Protein AF-A0A7J2X8V8-F1 (afdb_monomer)

Radius of gyration: 16.19 Å; Cα contacts (8 Å, |Δi|>4): 134; chains: 1; bounding box: 39×28×44 Å

Structure (mmCIF, N/CA/C/O backbone):
data_AF-A0A7J2X8V8-F1
#
_entry.id   AF-A0A7J2X8V8-F1
#
loop_
_atom_site.group_PDB
_atom_site.id
_atom_site.type_symbol
_atom_site.label_atom_id
_atom_site.label_alt_id
_atom_site.label_comp_id
_atom_site.label_asym_id
_atom_site.label_entity_id
_atom_site.label_seq_id
_atom_site.pdbx_PDB_ins_code
_atom_site.Cartn_x
_atom_site.Cartn_y
_atom_site.Cartn_z
_atom_site.occupancy
_atom_site.B_iso_or_equiv
_atom_site.auth_seq_id
_atom_site.auth_comp_id
_atom_site.auth_asym_id
_atom_site.auth_atom_id
_atom_site.pdbx_PDB_model_num
ATOM 1 N N . LEU A 1 1 ? 6.343 -5.887 -0.578 1.00 74.12 1 LEU A N 1
ATOM 2 C CA . LEU A 1 1 ? 6.884 -6.511 0.654 1.00 74.12 1 LEU A CA 1
ATOM 3 C C . LEU A 1 1 ? 7.689 -5.517 1.485 1.00 74.12 1 LEU A C 1
ATOM 5 O O . LEU A 1 1 ? 7.212 -5.170 2.555 1.00 74.12 1 LEU A O 1
ATOM 9 N N . LEU A 1 2 ? 8.815 -4.985 0.987 1.00 88.19 2 LEU A N 1
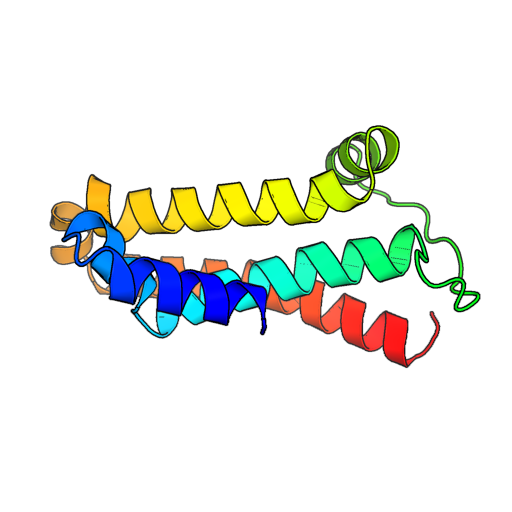ATOM 10 C CA . LEU A 1 2 ? 9.631 -4.018 1.743 1.00 88.19 2 LEU A CA 1
ATOM 11 C C . LEU A 1 2 ? 8.836 -2.780 2.192 1.00 88.19 2 LEU A C 1
ATOM 13 O O . LEU A 1 2 ? 8.828 -2.455 3.370 1.00 88.19 2 LEU A O 1
ATOM 17 N N . ILE A 1 3 ? 8.106 -2.132 1.279 1.00 88.62 3 ILE A N 1
ATOM 18 C CA . ILE A 1 3 ? 7.327 -0.916 1.587 1.00 88.62 3 ILE A CA 1
ATOM 19 C C . ILE A 1 3 ? 6.245 -1.193 2.640 1.00 88.62 3 ILE A C 1
ATOM 21 O O . ILE A 1 3 ? 6.131 -0.464 3.617 1.00 88.62 3 ILE A O 1
ATOM 25 N N . THR A 1 4 ? 5.490 -2.282 2.490 1.00 88.88 4 THR A N 1
ATOM 26 C CA . THR A 1 4 ? 4.480 -2.710 3.470 1.00 88.88 4 THR A CA 1
ATOM 27 C C . THR A 1 4 ? 5.098 -2.953 4.850 1.00 88.88 4 THR A C 1
ATOM 29 O O . THR A 1 4 ? 4.545 -2.530 5.863 1.00 88.88 4 THR A O 1
ATOM 32 N N . PHE A 1 5 ? 6.274 -3.584 4.894 1.00 90.06 5 PHE A N 1
ATOM 33 C CA . PHE A 1 5 ? 7.009 -3.832 6.132 1.00 90.06 5 PHE A CA 1
ATOM 34 C C . PHE A 1 5 ? 7.515 -2.536 6.781 1.00 90.06 5 PHE A C 1
ATOM 36 O O . PHE A 1 5 ? 7.382 -2.362 7.991 1.00 90.06 5 PHE A O 1
ATOM 43 N N . LEU A 1 6 ? 8.015 -1.588 5.983 1.00 91.81 6 LEU A N 1
ATOM 44 C CA . LEU A 1 6 ? 8.406 -0.261 6.461 1.00 91.81 6 LEU A CA 1
ATOM 45 C C . LEU A 1 6 ? 7.216 0.501 7.051 1.00 91.81 6 LEU A C 1
ATOM 47 O O . LEU A 1 6 ? 7.356 1.101 8.113 1.00 91.81 6 LEU A O 1
ATOM 51 N N . VAL A 1 7 ? 6.037 0.437 6.421 1.00 90.38 7 VAL A N 1
ATOM 52 C CA . VAL A 1 7 ? 4.808 1.041 6.966 1.00 90.38 7 VAL A CA 1
ATOM 53 C C . VAL A 1 7 ? 4.432 0.413 8.307 1.00 90.38 7 VAL A C 1
ATOM 55 O O . VAL A 1 7 ? 4.112 1.137 9.253 1.00 90.38 7 VAL A O 1
ATOM 58 N N . TYR A 1 8 ? 4.516 -0.915 8.417 1.00 91.88 8 TYR A N 1
ATOM 59 C CA . TYR A 1 8 ? 4.255 -1.621 9.668 1.00 91.88 8 TYR A CA 1
ATOM 60 C C . TYR A 1 8 ? 5.217 -1.186 10.783 1.00 91.88 8 TYR A C 1
ATOM 62 O O . TYR A 1 8 ? 4.762 -0.792 11.859 1.00 91.88 8 TYR A O 1
ATOM 70 N N . ILE A 1 9 ? 6.531 -1.192 10.523 1.00 91.38 9 ILE A N 1
ATOM 71 C CA . ILE A 1 9 ? 7.548 -0.753 11.492 1.00 91.38 9 ILE A CA 1
ATOM 72 C C . ILE A 1 9 ? 7.323 0.704 11.879 1.00 91.38 9 ILE A C 1
ATOM 74 O O . ILE A 1 9 ? 7.290 1.023 13.067 1.00 91.38 9 ILE A O 1
ATOM 78 N N . PHE A 1 10 ? 7.143 1.588 10.898 1.00 91.25 10 PHE A N 1
ATOM 79 C CA . PHE A 1 10 ? 6.936 3.008 11.147 1.00 91.25 10 PHE A CA 1
ATOM 80 C C . PHE A 1 10 ? 5.729 3.228 12.057 1.00 91.25 10 PHE A C 1
ATOM 82 O O . PHE A 1 10 ? 5.853 3.900 13.083 1.00 91.25 10 PHE A O 1
ATOM 89 N N . SER A 1 11 ? 4.595 2.594 11.735 1.00 89.12 11 SER A N 1
ATOM 90 C CA . SER A 1 11 ? 3.396 2.626 12.572 1.00 89.12 11 SER A CA 1
ATOM 91 C C . SER A 1 11 ? 3.673 2.075 13.968 1.00 89.12 11 SER A C 1
ATOM 93 O O . SER A 1 11 ? 3.241 2.675 14.955 1.00 89.12 11 SER A O 1
ATOM 95 N N . TYR A 1 12 ? 4.388 0.952 14.084 1.00 88.25 12 TYR A N 1
ATOM 96 C CA . TYR A 1 12 ? 4.739 0.331 15.361 1.00 88.25 12 TYR A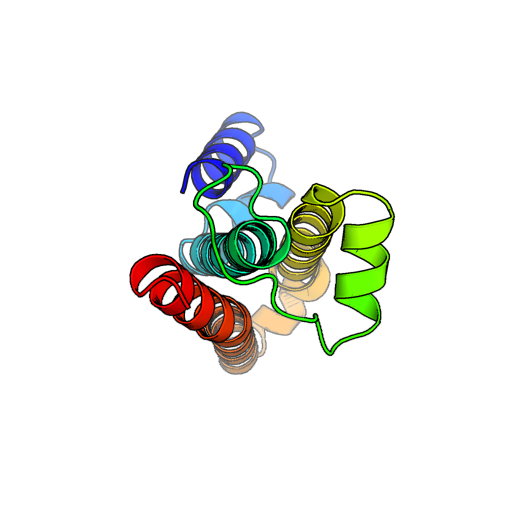 CA 1
ATOM 97 C C . TYR A 1 12 ? 5.546 1.278 16.262 1.00 88.25 12 TYR A C 1
ATOM 99 O O . TYR A 1 12 ? 5.163 1.494 17.417 1.00 88.25 12 TYR A O 1
ATOM 107 N N . LEU A 1 13 ? 6.585 1.912 15.711 1.00 90.75 13 LEU A N 1
ATOM 108 C CA . LEU A 1 13 ? 7.504 2.800 16.429 1.00 90.75 13 LEU A CA 1
ATOM 109 C C . LEU A 1 13 ? 6.849 4.101 16.902 1.00 90.75 13 LEU A C 1
ATOM 111 O O . LEU A 1 13 ? 7.089 4.529 18.028 1.00 90.75 13 LEU A O 1
ATOM 115 N N . THR A 1 14 ? 5.992 4.724 16.087 1.00 87.31 14 THR A N 1
ATOM 116 C CA . THR A 1 14 ? 5.383 6.022 16.442 1.00 87.31 14 THR A CA 1
ATOM 117 C C . THR A 1 14 ? 4.316 5.924 17.532 1.00 87.31 14 THR A C 1
ATOM 119 O O . THR A 1 14 ? 3.915 6.955 18.067 1.00 87.31 14 THR A O 1
ATOM 122 N N . LYS A 1 15 ? 3.820 4.718 17.859 1.00 79.62 15 LYS A N 1
ATOM 123 C CA . LYS A 1 15 ? 2.812 4.440 18.913 1.00 79.62 15 LYS A CA 1
ATOM 124 C C . LYS A 1 15 ? 1.553 5.335 18.895 1.00 79.62 15 LYS A C 1
ATOM 126 O O . LYS A 1 15 ? 0.786 5.348 19.854 1.00 79.62 15 LYS A O 1
ATOM 131 N N . LYS A 1 16 ? 1.289 6.053 17.800 1.00 86.88 16 LYS A N 1
ATOM 132 C CA . LYS A 1 16 ? 0.165 6.986 17.673 1.00 86.88 16 LYS A CA 1
ATOM 133 C C . LYS A 1 16 ? -1.123 6.225 17.364 1.00 86.88 16 LYS A C 1
ATOM 135 O O . LYS A 1 16 ? -1.153 5.396 16.456 1.00 86.88 16 LYS A O 1
ATOM 140 N N . LYS A 1 17 ? -2.217 6.559 18.059 1.00 82.38 17 LYS A N 1
ATOM 141 C CA . LYS A 1 17 ? -3.531 5.902 17.891 1.00 82.38 17 LYS A CA 1
ATOM 142 C C . LYS A 1 17 ? -4.090 6.009 16.464 1.00 82.38 17 LYS A C 1
ATOM 144 O O . LYS A 1 17 ? -4.761 5.097 15.998 1.00 82.38 17 LYS A O 1
ATOM 149 N N . SER A 1 18 ? -3.778 7.094 15.751 1.00 84.00 18 SER A N 1
ATOM 150 C CA . SER A 1 18 ? -4.173 7.282 14.346 1.00 84.00 18 SER A CA 1
ATOM 151 C C . SER A 1 18 ? -3.416 6.376 13.374 1.00 84.00 18 SER A C 1
ATOM 153 O O . SER A 1 18 ? -3.834 6.233 12.232 1.00 84.00 18 SER A O 1
ATOM 155 N N . LEU A 1 19 ? -2.292 5.787 13.799 1.00 88.31 19 LEU A N 1
ATOM 156 C CA . LEU A 1 19 ? -1.479 4.903 12.966 1.00 88.31 19 LEU A CA 1
ATOM 157 C C . LEU A 1 19 ? -1.743 3.420 13.239 1.00 88.31 19 LEU A C 1
ATOM 159 O O . LEU A 1 19 ? -1.303 2.567 12.470 1.00 88.31 19 LEU A O 1
ATOM 163 N N . THR A 1 20 ? -2.495 3.100 14.295 1.00 90.38 20 THR A N 1
ATOM 164 C CA . THR A 1 20 ? -2.890 1.728 14.628 1.00 90.38 20 THR A CA 1
ATOM 165 C C . THR A 1 20 ? -3.546 0.979 13.458 1.00 90.38 20 THR A C 1
ATOM 167 O O . THR A 1 20 ? -3.191 -0.184 13.274 1.00 90.38 20 THR A O 1
ATOM 170 N N . PRO A 1 21 ? -4.405 1.598 12.615 1.00 92.44 21 PRO A N 1
ATOM 171 C CA . PRO A 1 21 ? -4.990 0.904 11.466 1.00 92.44 21 PRO A CA 1
ATOM 172 C C . PRO A 1 21 ? -3.974 0.379 10.448 1.00 92.44 21 PRO A C 1
ATOM 174 O O . PRO A 1 21 ? -4.242 -0.616 9.79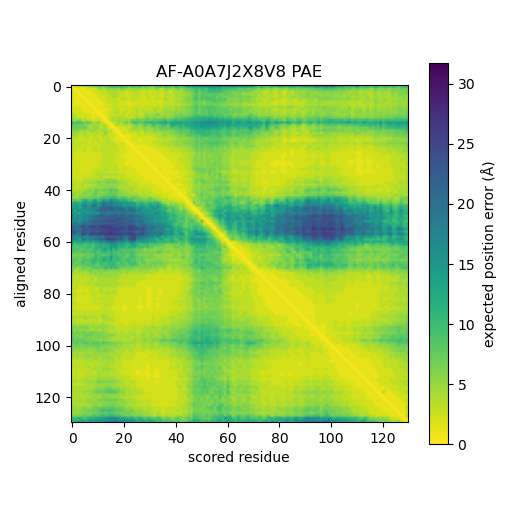0 1.00 92.44 21 PRO A O 1
ATOM 177 N N . TYR A 1 22 ? -2.783 0.971 10.342 1.00 92.88 22 TYR A N 1
ATOM 178 C CA . TYR A 1 22 ? -1.737 0.499 9.423 1.00 92.88 22 TYR A CA 1
ATOM 179 C C . TYR A 1 22 ? -0.988 -0.742 9.927 1.00 92.88 22 TYR A C 1
ATOM 181 O O . TYR A 1 22 ? -0.008 -1.158 9.320 1.00 92.88 22 TYR A O 1
ATOM 189 N N . ARG A 1 23 ? -1.418 -1.319 11.053 1.00 91.19 23 ARG A N 1
ATOM 190 C CA . ARG A 1 23 ? -0.940 -2.612 11.562 1.00 91.19 23 ARG A CA 1
ATOM 191 C C . ARG A 1 23 ? -1.937 -3.735 11.292 1.00 91.19 23 ARG A C 1
ATOM 193 O O . ARG A 1 23 ? -1.601 -4.896 11.493 1.00 91.19 23 ARG A O 1
ATOM 200 N N . ASP A 1 24 ? -3.153 -3.383 10.882 1.00 93.06 24 ASP A N 1
ATOM 201 C CA . ASP A 1 24 ? -4.204 -4.344 10.595 1.00 93.06 24 ASP A CA 1
ATOM 202 C C . ASP A 1 24 ? -3.842 -5.173 9.346 1.00 93.06 24 ASP A C 1
ATOM 204 O O . ASP A 1 24 ? -3.459 -4.586 8.327 1.00 93.06 24 ASP A O 1
ATOM 208 N N . PRO A 1 25 ? -3.951 -6.514 9.388 1.00 92.75 25 PRO A N 1
ATOM 209 C CA . PRO A 1 25 ? -3.579 -7.370 8.265 1.00 92.75 25 PRO A CA 1
ATOM 210 C C . PRO A 1 25 ? -4.326 -7.049 6.967 1.00 92.75 25 PRO A C 1
ATOM 212 O O . PRO A 1 25 ? -3.725 -7.115 5.895 1.00 92.75 25 PRO A O 1
ATOM 215 N N . ILE A 1 26 ? -5.605 -6.664 7.041 1.00 93.94 26 ILE A N 1
ATOM 216 C CA . ILE A 1 26 ? -6.417 -6.342 5.859 1.00 93.94 26 ILE A CA 1
ATOM 217 C C . ILE A 1 26 ? -5.902 -5.045 5.232 1.00 93.94 26 ILE A C 1
ATOM 219 O O . ILE A 1 26 ? -5.690 -4.974 4.022 1.00 93.94 26 ILE A O 1
ATOM 223 N N . ASN A 1 27 ? -5.606 -4.039 6.052 1.00 94.94 27 ASN A N 1
ATOM 224 C CA . ASN A 1 27 ? -5.047 -2.771 5.580 1.00 94.94 27 ASN A CA 1
ATOM 225 C C . ASN A 1 27 ? -3.618 -2.921 5.034 1.00 94.94 27 ASN A C 1
ATOM 227 O O . ASN A 1 27 ? -3.252 -2.295 4.037 1.00 94.94 27 ASN A O 1
ATOM 231 N N . LEU A 1 28 ? -2.802 -3.780 5.645 1.00 94.56 28 LEU A N 1
ATOM 232 C CA . LEU A 1 28 ? -1.478 -4.123 5.122 1.00 94.56 28 LEU A CA 1
ATOM 233 C C . LEU A 1 28 ? -1.579 -4.845 3.774 1.00 94.56 28 LEU A C 1
ATOM 235 O O . LEU A 1 28 ? -0.779 -4.570 2.877 1.00 94.56 28 LEU A O 1
ATOM 239 N N . LEU A 1 29 ? -2.579 -5.715 3.605 1.00 94.88 29 LEU A N 1
ATOM 240 C CA . LEU A 1 29 ? -2.859 -6.393 2.343 1.00 94.88 29 LEU A CA 1
ATOM 241 C C . LEU A 1 29 ? -3.307 -5.405 1.258 1.00 94.88 29 LEU A C 1
ATOM 243 O O . LEU A 1 29 ? -2.835 -5.492 0.126 1.00 94.88 29 LEU A O 1
ATOM 247 N N . MET A 1 30 ? -4.138 -4.419 1.611 1.00 96.00 30 MET A N 1
ATOM 248 C CA . MET A 1 30 ? -4.517 -3.316 0.720 1.00 96.00 30 MET A CA 1
ATOM 249 C C . MET A 1 30 ? -3.287 -2.552 0.213 1.00 96.00 30 MET A C 1
ATOM 251 O O . MET A 1 30 ? -3.143 -2.360 -0.997 1.00 96.00 30 MET A O 1
ATOM 255 N N . ILE A 1 31 ? -2.381 -2.158 1.119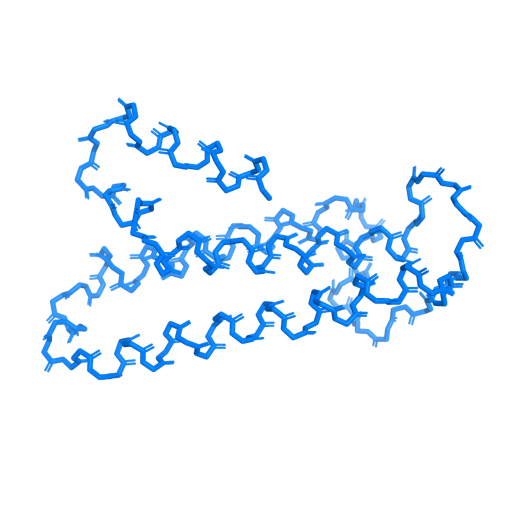 1.00 95.56 31 ILE A N 1
ATOM 256 C CA . ILE A 1 31 ? -1.122 -1.483 0.760 1.00 95.56 31 ILE A CA 1
ATOM 257 C C . ILE A 1 31 ? -0.282 -2.386 -0.135 1.00 95.56 31 ILE A C 1
ATOM 259 O O . ILE A 1 31 ? 0.208 -1.947 -1.172 1.00 95.56 31 ILE A O 1
ATOM 263 N N . PHE A 1 32 ? -0.111 -3.650 0.247 1.00 94.88 32 PHE A N 1
ATOM 264 C CA . PHE A 1 32 ? 0.696 -4.590 -0.517 1.00 94.88 32 PHE A CA 1
ATOM 265 C C . PHE A 1 32 ? 0.174 -4.776 -1.946 1.00 94.88 32 PHE A C 1
ATOM 267 O O . PHE A 1 32 ? 0.973 -4.671 -2.872 1.00 94.88 32 PHE A O 1
ATOM 274 N N . GLY A 1 33 ? -1.134 -4.971 -2.138 1.00 93.94 33 GLY A N 1
ATOM 275 C CA . GLY A 1 33 ? -1.735 -5.130 -3.465 1.00 93.94 33 GLY A CA 1
ATOM 276 C C . GLY A 1 33 ? -1.522 -3.911 -4.365 1.00 93.94 33 GLY A C 1
ATOM 277 O O . GLY A 1 33 ? -1.093 -4.054 -5.505 1.00 93.94 33 GLY A O 1
ATOM 278 N N . HIS A 1 34 ? -1.727 -2.700 -3.841 1.00 94.88 34 HIS A N 1
ATOM 279 C CA . HIS A 1 34 ? -1.535 -1.469 -4.622 1.00 94.88 34 HIS A CA 1
ATOM 280 C C . HIS A 1 34 ? -0.069 -1.175 -4.923 1.00 94.88 34 HIS A C 1
ATOM 282 O O . HIS A 1 34 ? 0.242 -0.624 -5.979 1.00 94.88 34 HIS A O 1
ATOM 288 N N . MET A 1 35 ? 0.838 -1.541 -4.014 1.00 94.38 35 MET A N 1
ATOM 289 C CA . MET A 1 35 ? 2.268 -1.416 -4.275 1.00 94.38 35 MET A CA 1
ATOM 290 C C . MET A 1 35 ? 2.769 -2.467 -5.254 1.00 94.38 35 MET A C 1
ATOM 292 O O . MET A 1 35 ? 3.645 -2.150 -6.052 1.00 94.38 35 MET A O 1
ATOM 296 N N . LEU A 1 36 ? 2.228 -3.688 -5.214 1.00 91.94 36 LEU A N 1
ATOM 297 C CA . LEU A 1 36 ? 2.505 -4.718 -6.211 1.00 91.94 36 LEU A CA 1
ATOM 298 C C . LEU A 1 36 ? 2.152 -4.183 -7.600 1.00 91.94 36 LEU A C 1
ATOM 300 O O . LEU A 1 36 ? 3.014 -4.123 -8.464 1.00 91.94 36 LEU A O 1
ATOM 304 N N . ASP A 1 37 ? 0.923 -3.708 -7.768 1.00 90.31 37 ASP A N 1
ATOM 305 C CA . ASP A 1 37 ? 0.410 -3.088 -8.990 1.00 90.31 37 ASP A CA 1
ATOM 306 C C . ASP A 1 37 ? 1.250 -1.892 -9.448 1.00 90.31 37 ASP A C 1
ATOM 308 O O . ASP A 1 37 ? 1.899 -1.956 -10.487 1.00 90.31 37 ASP A O 1
ATOM 312 N N . GLY A 1 38 ? 1.369 -0.843 -8.630 1.00 88.31 38 GLY A N 1
ATOM 313 C CA . GLY A 1 38 ? 2.114 0.357 -9.018 1.00 88.31 38 GLY A CA 1
ATOM 314 C C . GLY A 1 38 ? 3.575 0.091 -9.400 1.00 88.31 38 GLY A C 1
ATOM 315 O O . GLY A 1 38 ? 4.081 0.708 -10.338 1.00 88.31 38 GLY A O 1
ATOM 316 N N . LEU A 1 39 ? 4.260 -0.814 -8.690 1.00 87.81 39 LEU A N 1
ATOM 317 C CA . LEU A 1 39 ? 5.644 -1.166 -9.009 1.00 87.81 39 LEU A CA 1
ATOM 318 C C . LEU A 1 39 ? 5.725 -2.019 -10.273 1.00 87.81 39 LEU A C 1
ATOM 320 O O . LEU A 1 39 ? 6.564 -1.749 -11.122 1.00 87.81 39 LEU A O 1
ATOM 324 N N . THR A 1 40 ? 4.875 -3.034 -10.412 1.00 84.06 40 THR A N 1
ATOM 325 C CA . THR A 1 40 ? 4.939 -3.977 -11.541 1.00 84.06 40 THR A CA 1
ATOM 326 C C . THR A 1 40 ? 4.535 -3.328 -12.853 1.00 84.06 40 THR A C 1
ATOM 328 O O . THR A 1 40 ? 5.215 -3.562 -13.850 1.00 84.06 40 THR A O 1
ATOM 331 N N . SER A 1 41 ? 3.552 -2.423 -12.855 1.00 82.50 41 SER A N 1
ATOM 332 C CA . SER A 1 41 ? 3.271 -1.598 -14.031 1.00 82.50 41 SER A CA 1
ATOM 333 C C . SER A 1 41 ? 4.473 -0.713 -14.375 1.00 82.50 41 SER A C 1
ATOM 335 O O . SER A 1 41 ? 4.888 -0.674 -15.528 1.00 82.50 41 SER A O 1
ATOM 337 N N . TRP A 1 42 ? 5.104 -0.059 -13.389 1.00 81.94 42 TRP A N 1
ATOM 338 C CA . TRP A 1 42 ? 6.307 0.742 -13.646 1.00 81.94 42 TRP A CA 1
ATOM 339 C C . TRP A 1 42 ? 7.455 -0.099 -14.233 1.00 81.94 42 TRP A C 1
ATOM 341 O O . TRP A 1 42 ? 8.069 0.317 -15.217 1.00 81.94 42 TRP A O 1
ATOM 351 N N . PHE A 1 43 ? 7.700 -1.299 -13.694 1.00 78.81 43 PHE A N 1
ATOM 352 C CA . PHE A 1 43 ? 8.683 -2.237 -14.243 1.00 78.81 43 PHE A CA 1
ATOM 353 C C . PHE A 1 43 ? 8.337 -2.674 -15.670 1.00 78.81 43 PHE A C 1
ATOM 355 O O . PHE A 1 43 ? 9.213 -2.672 -16.528 1.00 78.81 43 PHE A O 1
ATOM 362 N N . SER A 1 44 ? 7.071 -3.002 -15.935 1.00 72.81 44 SER A N 1
ATOM 363 C CA . SER A 1 44 ? 6.608 -3.469 -17.246 1.00 72.81 44 SER A CA 1
ATOM 364 C C . SER A 1 44 ? 6.675 -2.385 -18.328 1.00 72.81 44 SER A C 1
ATOM 366 O O . SER A 1 44 ? 6.917 -2.702 -19.486 1.00 72.81 44 SER A O 1
ATOM 368 N N . LEU A 1 45 ? 6.470 -1.113 -17.974 1.00 72.19 45 LEU A N 1
ATOM 369 C CA . LEU A 1 45 ? 6.332 -0.020 -18.945 1.00 72.19 45 LEU A CA 1
ATOM 370 C C . LEU A 1 45 ? 7.621 0.746 -19.217 1.00 72.19 45 LEU A C 1
ATOM 372 O O . LEU A 1 45 ? 7.858 1.178 -20.343 1.00 72.19 45 LEU A O 1
ATOM 376 N N . LYS A 1 46 ? 8.437 0.965 -18.184 1.00 68.81 46 LYS A N 1
ATOM 377 C CA . LYS A 1 46 ? 9.677 1.744 -18.298 1.00 68.81 46 LYS A CA 1
ATOM 378 C C . LYS A 1 46 ? 10.924 0.876 -18.404 1.00 68.81 46 LYS A C 1
ATOM 380 O O . LYS A 1 46 ? 11.984 1.451 -18.623 1.00 68.81 46 LYS A O 1
ATOM 385 N N . ASP A 1 47 ? 10.795 -0.438 -18.205 1.00 67.94 47 ASP A N 1
ATOM 386 C CA . ASP A 1 47 ? 11.905 -1.389 -18.099 1.00 67.94 47 ASP A CA 1
ATOM 387 C C . ASP A 1 47 ? 13.139 -0.782 -17.397 1.00 67.94 47 ASP A C 1
ATOM 389 O O . ASP A 1 47 ? 14.219 -0.660 -17.979 1.00 67.94 47 ASP A O 1
ATOM 393 N N . PRO A 1 48 ? 12.997 -0.329 -16.138 1.00 59.94 48 PRO A N 1
ATOM 394 C CA . PRO A 1 48 ? 14.064 0.387 -15.444 1.00 59.94 48 PRO A CA 1
ATOM 395 C C . PRO A 1 48 ? 15.313 -0.479 -15.202 1.00 59.94 48 PRO A C 1
ATOM 397 O O . PRO A 1 48 ? 16.345 0.053 -14.802 1.00 59.94 48 PRO A O 1
ATOM 400 N N . LEU A 1 49 ? 15.219 -1.796 -15.414 1.00 63.84 49 LEU A N 1
ATOM 401 C CA . LEU A 1 49 ? 16.309 -2.759 -15.257 1.00 63.84 49 LEU A CA 1
ATOM 402 C C . LEU A 1 49 ? 16.933 -3.193 -16.594 1.00 63.84 49 LEU A C 1
ATOM 404 O O . LEU A 1 49 ? 17.905 -3.944 -16.568 1.00 63.84 49 LEU A O 1
ATOM 408 N N . GLY A 1 50 ? 16.417 -2.727 -17.738 1.00 61.44 50 GLY A N 1
ATOM 409 C CA . GLY A 1 50 ? 16.934 -3.083 -19.063 1.00 61.44 50 GLY A CA 1
ATOM 410 C C . GLY A 1 50 ? 16.779 -4.569 -19.401 1.00 61.44 50 GLY A C 1
ATOM 411 O O . GLY A 1 50 ? 17.654 -5.149 -20.041 1.00 61.44 50 GLY A O 1
ATOM 412 N N . LEU A 1 51 ? 15.693 -5.193 -18.945 1.00 64.19 51 LEU A N 1
ATOM 413 C CA . LEU A 1 51 ? 15.362 -6.601 -19.167 1.00 64.19 51 LEU A CA 1
ATOM 414 C C . LEU A 1 51 ? 14.903 -6.903 -20.606 1.00 64.19 51 LEU A C 1
ATOM 416 O O . LEU A 1 51 ? 14.640 -8.061 -20.924 1.00 64.19 51 LEU A O 1
ATOM 420 N N . GLY A 1 52 ? 14.822 -5.898 -21.483 1.00 59.69 52 GLY A N 1
ATOM 421 C CA . GLY A 1 52 ? 14.435 -6.064 -22.885 1.00 59.69 52 GLY A CA 1
ATOM 422 C C . GLY A 1 52 ? 12.939 -6.319 -23.056 1.00 59.69 52 GLY A C 1
ATOM 423 O O . GLY A 1 52 ? 12.526 -6.931 -24.041 1.00 59.69 52 GLY A O 1
ATOM 424 N N . LEU A 1 53 ? 12.131 -5.880 -22.086 1.00 63.00 53 LEU A N 1
ATOM 425 C CA . LEU A 1 53 ? 10.684 -6.063 -22.122 1.00 63.00 53 LEU A CA 1
ATOM 426 C C . LEU A 1 53 ? 10.078 -5.219 -23.254 1.00 63.00 53 LEU A C 1
ATOM 428 O O . LEU A 1 53 ? 10.492 -4.072 -23.458 1.00 63.00 53 LEU A O 1
ATOM 432 N N . PRO A 1 54 ? 9.094 -5.750 -24.003 1.00 57.56 54 PRO A N 1
ATOM 433 C CA . PRO A 1 54 ? 8.430 -4.980 -25.041 1.00 57.56 54 PRO A CA 1
ATOM 434 C C . PRO A 1 54 ? 7.769 -3.746 -24.415 1.00 57.56 54 PRO A C 1
ATOM 436 O O . PRO A 1 54 ? 6.893 -3.869 -23.562 1.00 57.56 54 PRO A O 1
ATOM 439 N N . LEU A 1 55 ? 8.191 -2.552 -24.852 1.00 57.59 55 LEU A N 1
ATOM 440 C CA . LEU A 1 55 ? 7.614 -1.270 -24.441 1.00 57.59 55 LEU A CA 1
ATOM 441 C C . LEU A 1 55 ? 6.119 -1.265 -24.765 1.00 5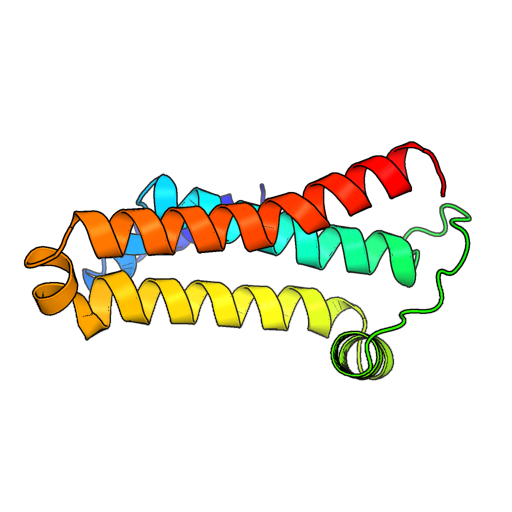7.59 55 LEU A C 1
ATOM 443 O O . LEU A 1 55 ? 5.698 -1.038 -25.903 1.00 57.59 55 LEU A O 1
ATOM 447 N N . TYR A 1 56 ? 5.306 -1.551 -23.754 1.00 56.97 56 TYR A N 1
ATOM 448 C CA . TYR A 1 56 ? 3.866 -1.535 -23.900 1.00 56.97 56 TYR A CA 1
ATOM 449 C C . TYR A 1 56 ? 3.408 -0.077 -23.979 1.00 56.97 56 TYR A C 1
ATOM 451 O O . TYR A 1 56 ? 3.714 0.733 -23.108 1.00 56.97 56 TYR A O 1
ATOM 459 N N . GLY A 1 57 ? 2.663 0.279 -25.025 1.00 56.47 57 GLY A N 1
ATOM 460 C CA . GLY A 1 57 ? 2.002 1.578 -25.077 1.00 56.47 57 GLY A CA 1
ATOM 461 C C . GLY A 1 57 ? 0.960 1.638 -23.966 1.00 56.47 57 GLY A C 1
ATOM 462 O O . GLY A 1 57 ? -0.065 0.953 -24.041 1.00 56.47 57 GLY A O 1
ATOM 463 N N . GLU A 1 58 ? 1.210 2.419 -22.916 1.00 56.91 58 GLU A N 1
ATOM 464 C CA . GLU A 1 58 ? 0.205 2.658 -21.890 1.00 56.91 58 GLU A CA 1
ATOM 465 C C . GLU A 1 58 ? -1.027 3.269 -22.574 1.00 56.91 58 GLU A C 1
ATOM 467 O O . GLU A 1 58 ? -0.949 4.282 -23.265 1.00 56.91 58 GLU A O 1
ATOM 472 N N . LYS A 1 59 ? -2.185 2.618 -22.448 1.00 58.91 59 LYS A N 1
ATOM 473 C CA . LYS A 1 59 ? -3.422 3.079 -23.105 1.00 58.91 59 LYS A CA 1
ATOM 474 C C . LYS A 1 59 ? -4.178 4.115 -22.273 1.00 58.91 59 LYS A C 1
ATOM 476 O O . LYS A 1 59 ? -5.101 4.750 -22.773 1.00 58.91 59 LYS A O 1
ATOM 481 N N . HIS A 1 60 ? -3.809 4.283 -21.003 1.00 65.12 60 HIS A N 1
ATOM 482 C CA . HIS A 1 60 ? -4.481 5.197 -20.087 1.00 65.12 60 HIS A CA 1
ATOM 483 C C . HIS A 1 60 ? -3.712 6.526 -19.974 1.00 65.12 60 HIS A C 1
ATOM 485 O O . HIS A 1 60 ? -2.505 6.508 -19.739 1.00 65.12 60 HIS A O 1
ATOM 491 N N . PRO A 1 61 ? -4.385 7.686 -20.090 1.00 71.62 61 PRO A N 1
ATOM 492 C CA . PRO A 1 61 ? -3.722 8.992 -20.103 1.00 71.62 61 PRO A CA 1
ATOM 493 C C . PRO A 1 61 ? -3.114 9.382 -18.748 1.00 71.62 61 PRO A C 1
ATOM 495 O O . PRO A 1 61 ? -2.080 10.038 -18.716 1.00 71.62 61 PRO A O 1
ATOM 498 N N . ILE A 1 62 ? -3.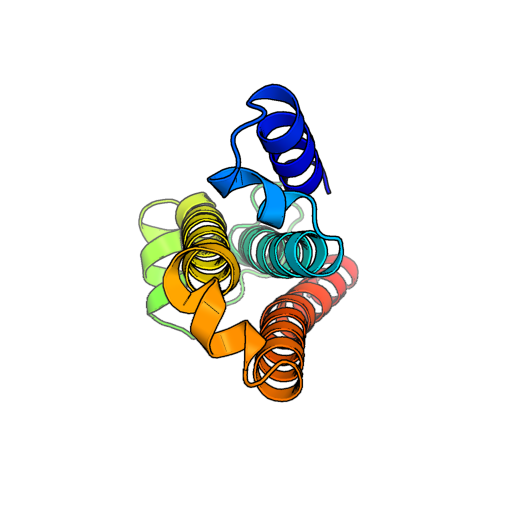722 8.967 -17.628 1.00 73.81 62 ILE A N 1
ATOM 499 C CA . ILE A 1 62 ? -3.258 9.332 -16.276 1.00 73.81 62 ILE A CA 1
ATOM 500 C C . ILE A 1 62 ? -1.953 8.607 -15.902 1.00 73.81 62 ILE A C 1
ATOM 502 O O . ILE A 1 62 ? -1.005 9.288 -15.509 1.00 73.81 62 ILE A O 1
ATOM 506 N N . PRO A 1 63 ? -1.856 7.267 -16.026 1.00 73.94 63 PRO A N 1
ATOM 507 C CA . PRO A 1 63 ? -0.593 6.567 -15.812 1.00 73.94 63 PRO A CA 1
ATOM 508 C C . PRO A 1 63 ? 0.527 7.089 -16.731 1.00 73.94 63 PRO A C 1
ATOM 510 O O . PRO A 1 63 ? 1.591 7.443 -16.223 1.00 73.94 63 PRO A O 1
ATOM 513 N N . ASN A 1 64 ? 0.222 7.323 -18.017 1.00 76.06 64 ASN A N 1
ATOM 514 C CA . ASN A 1 64 ? 1.181 7.861 -18.993 1.00 76.06 64 ASN A CA 1
ATOM 515 C C . ASN A 1 64 ? 1.729 9.211 -18.569 1.00 76.06 64 ASN A C 1
ATOM 517 O O . ASN A 1 64 ? 2.935 9.445 -18.605 1.00 76.06 64 ASN A O 1
ATOM 521 N N . LEU A 1 65 ? 0.835 10.115 -18.165 1.00 79.56 65 LEU A N 1
ATOM 522 C CA . LEU A 1 65 ? 1.218 11.446 -17.730 1.00 79.56 65 LEU A CA 1
ATOM 523 C C . LEU A 1 65 ? 2.152 11.359 -16.521 1.00 79.56 65 LEU A C 1
ATOM 525 O O . LEU A 1 65 ? 3.228 11.954 -16.541 1.00 79.56 65 LEU A O 1
ATOM 529 N N . LEU A 1 66 ? 1.791 10.568 -15.508 1.00 79.75 66 LEU A N 1
ATOM 530 C CA . LEU A 1 66 ? 2.611 10.392 -14.309 1.00 79.75 66 LEU A CA 1
ATOM 531 C C . LEU A 1 66 ? 3.992 9.818 -14.655 1.00 79.75 66 LEU A C 1
ATOM 533 O O . LEU A 1 66 ? 5.007 10.370 -14.231 1.00 79.75 66 LEU A O 1
ATOM 537 N N . MET A 1 67 ? 4.042 8.763 -15.473 1.00 77.25 67 MET A N 1
ATOM 538 C CA . MET A 1 67 ? 5.293 8.108 -15.864 1.00 77.25 67 MET A CA 1
ATOM 539 C C . MET A 1 67 ? 6.150 8.935 -16.831 1.00 77.25 67 MET A C 1
ATOM 541 O O . MET A 1 67 ? 7.373 8.755 -16.869 1.00 77.25 67 MET A O 1
ATOM 545 N N . SER A 1 68 ? 5.534 9.834 -17.605 1.00 79.94 68 SER A N 1
ATOM 546 C CA . SER A 1 68 ? 6.229 10.777 -18.489 1.00 79.94 68 SER A CA 1
ATOM 547 C C . SER A 1 68 ? 6.947 11.881 -17.715 1.00 79.94 68 SER A C 1
ATOM 549 O O . SER A 1 68 ? 8.060 12.241 -18.088 1.00 79.94 68 SER A O 1
ATOM 551 N N . ILE A 1 69 ? 6.357 12.358 -16.611 1.00 83.81 69 ILE A N 1
ATOM 552 C CA . ILE A 1 69 ? 6.975 13.355 -15.728 1.00 83.81 69 ILE A CA 1
ATOM 553 C C . ILE A 1 69 ? 8.120 12.699 -14.955 1.00 83.81 69 ILE A C 1
ATOM 555 O O . ILE A 1 69 ? 9.256 13.167 -14.992 1.00 83.81 69 ILE A O 1
ATOM 559 N N . TRP A 1 70 ? 7.827 11.596 -14.262 1.00 81.81 70 TRP A N 1
ATOM 560 C CA . TRP A 1 70 ? 8.816 10.818 -13.526 1.00 81.81 70 TRP A CA 1
ATOM 561 C C . TRP A 1 70 ? 8.301 9.389 -13.320 1.00 81.81 70 TRP A C 1
ATOM 563 O O . TRP A 1 70 ? 7.283 9.188 -12.672 1.00 81.81 70 TRP A O 1
ATOM 573 N N . GLY A 1 71 ? 8.998 8.375 -13.845 1.00 78.31 71 GLY A N 1
ATOM 574 C CA . GLY A 1 71 ? 8.546 6.969 -13.806 1.00 78.31 71 GLY A CA 1
ATOM 575 C C . GLY A 1 71 ? 8.045 6.479 -12.430 1.00 78.31 71 GLY A C 1
ATOM 576 O O . GLY A 1 71 ? 6.919 5.989 -12.343 1.00 78.31 71 GLY A O 1
ATOM 577 N N . PRO A 1 72 ? 8.810 6.681 -11.338 1.00 84.31 72 PRO A N 1
ATOM 578 C CA . PRO A 1 72 ? 8.396 6.317 -9.979 1.00 84.31 72 PRO A CA 1
ATOM 579 C C . PRO A 1 72 ? 7.181 7.081 -9.430 1.00 84.31 72 PRO A C 1
ATOM 581 O O . PRO A 1 72 ? 6.637 6.698 -8.394 1.00 84.31 72 PRO A O 1
ATOM 584 N N . LEU A 1 73 ? 6.726 8.152 -10.086 1.00 86.94 73 LEU A N 1
ATOM 585 C CA . LEU A 1 73 ? 5.592 8.947 -9.623 1.00 86.94 73 LEU A CA 1
ATOM 586 C C . LEU A 1 73 ? 4.304 8.119 -9.583 1.00 86.94 73 LEU A C 1
ATOM 588 O O . LEU A 1 73 ? 3.525 8.259 -8.648 1.00 86.94 73 LEU A O 1
ATOM 592 N N . TYR A 1 74 ? 4.113 7.198 -10.531 1.00 86.81 74 TYR A N 1
ATOM 593 C CA . TYR A 1 74 ? 2.940 6.323 -10.561 1.00 86.81 74 TYR A CA 1
ATOM 594 C C . TYR A 1 74 ? 2.793 5.444 -9.299 1.00 86.81 74 TYR A C 1
ATOM 596 O O . TYR A 1 74 ? 1.760 5.550 -8.623 1.00 86.81 74 TYR A O 1
ATOM 604 N N . PRO A 1 75 ? 3.794 4.624 -8.905 1.00 90.00 75 PRO A N 1
ATOM 605 C CA . PRO A 1 75 ? 3.715 3.864 -7.658 1.00 90.00 75 PRO A CA 1
ATOM 606 C C . PRO A 1 75 ? 3.606 4.757 -6.414 1.00 90.00 75 PRO A C 1
ATOM 608 O O . PRO A 1 75 ? 2.900 4.391 -5.474 1.00 90.00 75 PRO A O 1
ATOM 611 N N . ILE A 1 76 ? 4.240 5.936 -6.401 1.00 90.88 76 ILE A N 1
ATOM 612 C CA . ILE A 1 76 ? 4.139 6.889 -5.281 1.00 90.88 76 ILE A CA 1
ATOM 613 C C . ILE A 1 76 ? 2.709 7.425 -5.142 1.00 90.88 76 ILE A C 1
ATOM 615 O O . ILE A 1 76 ? 2.169 7.457 -4.036 1.00 90.88 76 ILE A O 1
ATOM 619 N N . THR A 1 77 ? 2.059 7.807 -6.243 1.00 91.38 77 THR A N 1
ATOM 620 C CA . THR A 1 77 ? 0.672 8.286 -6.212 1.00 91.38 77 THR A CA 1
ATOM 621 C C . THR A 1 77 ? -0.275 7.202 -5.701 1.00 91.38 77 THR A C 1
ATOM 623 O O . THR A 1 77 ? -1.112 7.493 -4.845 1.00 91.38 77 THR A O 1
ATOM 626 N N . LYS A 1 78 ? -0.117 5.940 -6.136 1.00 91.62 78 LYS A N 1
ATOM 627 C CA . LYS A 1 78 ? -0.913 4.823 -5.590 1.00 91.62 78 LYS A CA 1
ATOM 628 C C . LYS A 1 78 ? -0.666 4.606 -4.102 1.00 91.62 78 LYS A C 1
ATOM 630 O O . LYS A 1 78 ? -1.618 4.364 -3.362 1.00 91.62 78 LYS A O 1
ATOM 635 N N . PHE A 1 79 ? 0.585 4.721 -3.658 1.00 93.44 79 PHE A N 1
ATOM 636 C CA . PHE A 1 79 ? 0.926 4.616 -2.243 1.00 93.44 79 PHE A CA 1
ATOM 637 C C . PHE A 1 79 ? 0.212 5.683 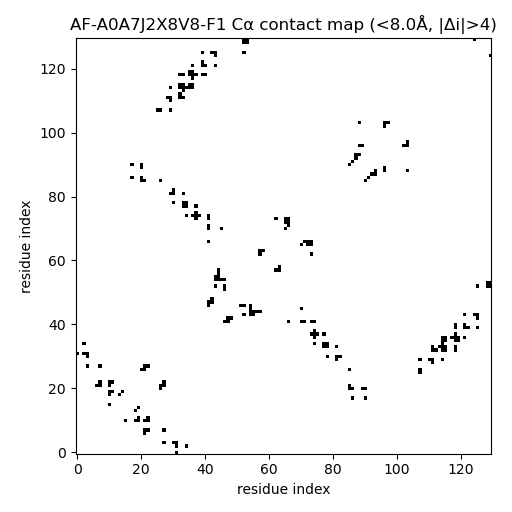-1.404 1.00 93.44 79 PHE A C 1
ATOM 639 O O . PHE A 1 79 ? -0.421 5.368 -0.399 1.00 93.44 79 PHE A O 1
ATOM 646 N N . ILE A 1 80 ? 0.263 6.946 -1.832 1.00 94.81 80 ILE A N 1
ATOM 647 C CA . ILE A 1 80 ? -0.408 8.048 -1.130 1.00 94.81 80 ILE A CA 1
ATOM 648 C C . ILE A 1 80 ? -1.923 7.817 -1.101 1.00 94.81 80 ILE A C 1
ATOM 650 O O . ILE A 1 80 ? -2.546 7.961 -0.047 1.00 94.81 80 ILE A O 1
ATOM 654 N N . LEU A 1 81 ? -2.504 7.400 -2.230 1.00 94.75 81 LEU A N 1
ATOM 655 C CA . LEU A 1 81 ? -3.932 7.117 -2.344 1.00 94.75 81 LEU A CA 1
ATOM 656 C C . LEU A 1 81 ? -4.371 6.032 -1.353 1.00 94.75 81 LEU A C 1
ATOM 658 O O . LEU A 1 81 ? -5.338 6.229 -0.620 1.00 94.75 81 LEU A O 1
ATOM 662 N N . ILE A 1 82 ? -3.658 4.902 -1.286 1.00 96.06 82 ILE A N 1
ATOM 663 C CA . ILE A 1 82 ? -4.068 3.792 -0.418 1.00 96.06 82 ILE A CA 1
ATOM 664 C C . ILE A 1 82 ? -3.919 4.134 1.067 1.00 96.06 82 ILE A C 1
ATOM 666 O O . ILE A 1 82 ? -4.776 3.766 1.871 1.00 96.06 82 ILE A O 1
ATOM 670 N N . ILE A 1 83 ? -2.889 4.906 1.433 1.00 95.44 83 ILE A N 1
ATOM 671 C CA . ILE A 1 83 ? -2.732 5.433 2.793 1.00 95.44 83 ILE A CA 1
ATOM 672 C C . ILE A 1 83 ? -3.900 6.365 3.141 1.00 95.44 83 ILE A C 1
ATOM 674 O O . ILE A 1 83 ? -4.508 6.219 4.201 1.00 95.44 83 ILE A O 1
ATOM 678 N N . MET A 1 84 ? -4.271 7.272 2.234 1.00 95.81 84 MET A N 1
ATOM 679 C CA . MET A 1 84 ? -5.406 8.176 2.432 1.00 95.81 84 MET A CA 1
ATOM 680 C C . MET A 1 84 ? -6.730 7.416 2.581 1.00 95.81 84 MET A C 1
ATOM 682 O O . MET A 1 84 ? -7.529 7.756 3.450 1.00 95.81 84 MET A O 1
ATOM 686 N N . ILE A 1 85 ? -6.951 6.365 1.789 1.00 95.75 85 ILE A N 1
ATOM 687 C CA . ILE A 1 85 ? -8.153 5.525 1.874 1.00 95.75 85 ILE A CA 1
ATOM 688 C C . ILE A 1 85 ? -8.235 4.812 3.229 1.00 95.75 85 ILE A C 1
ATOM 690 O O . ILE A 1 85 ? -9.288 4.833 3.865 1.00 95.75 85 ILE A O 1
ATOM 694 N N . ILE A 1 86 ? -7.133 4.228 3.712 1.00 95.56 86 ILE A N 1
ATOM 695 C CA . ILE A 1 86 ? -7.093 3.585 5.037 1.00 95.56 86 ILE A CA 1
ATOM 696 C C . ILE A 1 86 ? -7.371 4.611 6.139 1.00 95.56 86 ILE A C 1
ATOM 698 O O . ILE A 1 86 ? -8.158 4.345 7.047 1.00 95.56 86 ILE A O 1
ATOM 702 N N . TYR A 1 87 ? -6.776 5.804 6.050 1.00 95.12 87 TYR A N 1
ATOM 703 C CA . TYR A 1 87 ? -7.070 6.889 6.984 1.00 95.12 87 TYR A CA 1
ATOM 704 C C . TYR A 1 87 ? -8.559 7.256 6.971 1.00 95.12 87 TYR A C 1
ATOM 706 O O . TYR A 1 87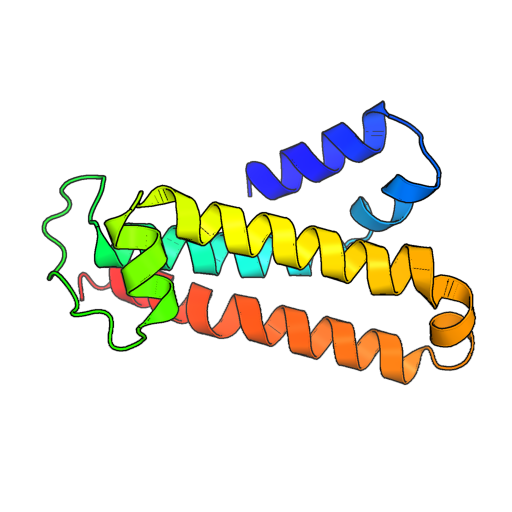 ? -9.174 7.400 8.027 1.00 95.12 87 TYR A O 1
ATOM 714 N N . LEU A 1 88 ? -9.153 7.375 5.785 1.00 95.12 88 LEU A N 1
ATOM 715 C CA . LEU A 1 88 ? -10.549 7.756 5.628 1.00 95.12 88 LEU A CA 1
ATOM 716 C C . LEU A 1 88 ? -11.493 6.715 6.248 1.00 95.12 88 LEU A C 1
ATOM 718 O O . LEU A 1 88 ? -12.410 7.089 6.972 1.00 95.12 88 LEU A O 1
ATOM 722 N N . ILE A 1 89 ? -11.245 5.425 6.013 1.00 94.19 89 ILE A N 1
ATOM 723 C CA . ILE A 1 89 ? -12.105 4.330 6.489 1.00 94.19 89 ILE A CA 1
ATOM 724 C C . ILE A 1 89 ? -11.915 4.075 7.991 1.00 94.19 89 ILE A C 1
ATOM 726 O O . ILE A 1 89 ? -12.891 4.005 8.734 1.00 94.19 89 ILE A O 1
ATOM 730 N N . ASP A 1 90 ? -10.673 3.934 8.460 1.00 93.25 90 ASP A N 1
ATOM 731 C CA . ASP A 1 90 ? -10.397 3.433 9.815 1.00 93.25 90 ASP A CA 1
ATOM 732 C C . ASP A 1 90 ? -10.092 4.519 10.852 1.00 93.25 90 ASP A C 1
ATOM 734 O O . ASP A 1 90 ? -10.045 4.227 12.055 1.00 93.25 90 ASP A O 1
ATOM 738 N N . VAL A 1 91 ? -9.861 5.762 10.416 1.00 93.62 91 VAL A N 1
ATOM 739 C CA . VAL A 1 91 ? -9.610 6.902 11.311 1.00 93.62 91 VAL A CA 1
ATOM 740 C C . VAL A 1 91 ? -10.728 7.928 11.220 1.00 93.62 91 VAL A C 1
ATOM 742 O O . VAL A 1 91 ? -11.320 8.236 12.250 1.00 93.62 91 VAL A O 1
ATOM 745 N N . TYR A 1 92 ? -11.012 8.447 10.024 1.00 94.19 92 TYR A N 1
ATOM 746 C CA . TYR A 1 92 ? -11.959 9.549 9.852 1.00 94.19 92 TYR A CA 1
ATOM 747 C C . TYR A 1 92 ? -13.417 9.093 9.994 1.00 94.19 92 TYR A C 1
ATOM 749 O O . TYR A 1 92 ? -14.120 9.615 10.849 1.00 94.19 92 TYR A O 1
ATOM 757 N N . TYR A 1 93 ? -13.841 8.069 9.245 1.00 94.44 93 TYR A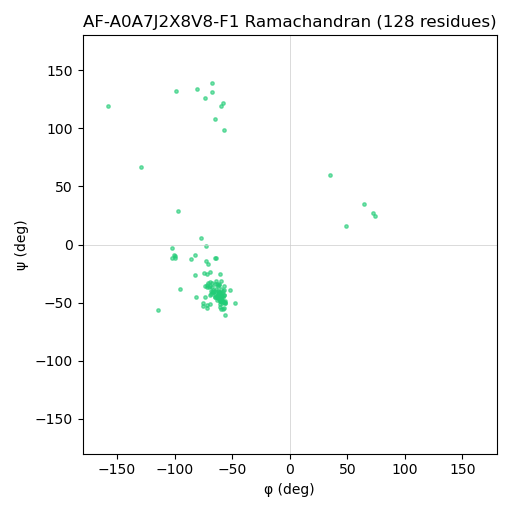 N 1
ATOM 758 C CA . TYR A 1 93 ? -15.204 7.510 9.293 1.00 94.44 93 TYR A CA 1
ATOM 759 C C . TYR A 1 93 ? -15.331 6.272 10.186 1.00 94.44 93 TYR A C 1
ATOM 761 O O . TYR A 1 93 ? -16.126 5.355 9.945 1.00 94.44 93 TYR A O 1
ATOM 769 N N . LYS A 1 94 ? -14.489 6.198 11.217 1.00 92.25 94 LYS A N 1
ATOM 770 C CA . LYS A 1 94 ? -14.386 5.008 12.059 1.00 92.25 94 LYS A CA 1
ATOM 771 C C . LYS A 1 94 ? -15.724 4.642 12.702 1.00 92.25 94 LYS A C 1
ATOM 773 O O . LYS A 1 94 ? -16.035 3.460 12.835 1.00 92.25 94 LYS A O 1
ATOM 778 N N . ASP A 1 95 ? -16.490 5.628 13.156 1.00 92.38 95 ASP A N 1
ATOM 779 C CA . ASP A 1 95 ? -17.715 5.381 13.917 1.00 92.38 95 ASP A CA 1
ATOM 780 C C . ASP A 1 95 ? -18.913 5.065 13.009 1.00 92.38 95 ASP A C 1
ATOM 782 O O . ASP A 1 95 ? -19.802 4.308 13.403 1.00 92.38 95 ASP A O 1
ATOM 786 N N . GLU A 1 96 ? -18.901 5.542 11.768 1.00 91.94 96 GLU A N 1
ATOM 787 C CA . GLU A 1 96 ? -19.847 5.196 10.711 1.00 91.94 96 GLU A CA 1
ATOM 788 C C . GLU A 1 96 ? -19.638 3.750 10.259 1.00 91.94 96 GLU A C 1
ATOM 790 O O . GLU A 1 96 ? -20.573 2.945 10.277 1.00 91.94 96 GLU A O 1
ATOM 795 N N . PHE A 1 97 ? -18.398 3.376 9.935 1.00 91.00 97 PHE A N 1
ATOM 796 C CA . PHE A 1 97 ? -18.079 2.018 9.491 1.00 91.00 97 PHE A CA 1
ATOM 797 C C . PHE A 1 97 ? -18.202 0.975 10.607 1.00 91.00 97 PHE A C 1
ATOM 799 O O . PHE A 1 97 ? -18.490 -0.188 10.322 1.00 91.00 97 PHE A O 1
ATOM 806 N N . LYS A 1 98 ? -18.097 1.374 11.883 1.00 90.81 98 LYS A N 1
ATOM 807 C CA . LYS A 1 98 ? -18.465 0.507 13.017 1.00 90.81 98 LYS A CA 1
ATOM 808 C C . LYS A 1 98 ? -19.946 0.135 13.034 1.00 90.81 98 LYS A C 1
ATOM 810 O O . LYS A 1 98 ? -20.270 -0.967 13.466 1.00 90.81 98 LYS A O 1
ATOM 815 N N . LYS A 1 99 ? -20.841 1.031 12.602 1.00 92.38 99 LYS A N 1
ATOM 816 C CA . LYS A 1 99 ? -22.290 0.759 12.541 1.00 92.38 99 LYS A CA 1
ATOM 817 C C . LYS A 1 99 ? -22.649 -0.164 11.373 1.00 92.38 99 LYS A C 1
ATOM 819 O O . LYS A 1 99 ? -23.659 -0.854 11.441 1.00 92.38 99 LYS A O 1
ATOM 824 N N . ALA A 1 100 ? -21.817 -0.203 10.331 1.00 92.25 100 ALA A N 1
ATOM 825 C CA . ALA A 1 100 ? -22.004 -1.032 9.141 1.00 92.25 100 ALA A CA 1
ATOM 826 C C . ALA A 1 100 ? -20.737 -1.858 8.807 1.00 92.25 100 ALA A C 1
ATOM 828 O O . ALA A 1 100 ? -20.114 -1.646 7.760 1.00 92.25 100 ALA A O 1
ATOM 829 N N . PRO A 1 101 ? -20.350 -2.831 9.656 1.00 89.44 101 PRO A N 1
ATOM 830 C CA . PRO A 1 101 ? -19.086 -3.559 9.511 1.00 89.44 101 PRO A CA 1
ATOM 831 C C . PRO A 1 101 ? -19.010 -4.388 8.220 1.00 89.44 101 PRO A C 1
ATOM 833 O O . PRO A 1 101 ? -17.938 -4.515 7.633 1.00 89.44 101 PRO A O 1
ATOM 836 N N . LEU A 1 102 ? -20.147 -4.902 7.736 1.00 92.75 102 LEU A N 1
ATOM 837 C CA . LEU A 1 102 ? -20.238 -5.613 6.455 1.00 92.75 102 LEU A CA 1
ATOM 838 C C . LEU A 1 102 ? -19.862 -4.716 5.270 1.00 92.75 102 LEU A C 1
ATOM 840 O O . LEU A 1 102 ? -19.123 -5.145 4.389 1.00 92.75 102 LEU A O 1
ATOM 844 N N . VAL A 1 103 ? -20.323 -3.462 5.270 1.00 93.00 103 VAL A N 1
ATOM 845 C CA . VAL A 1 103 ? -20.018 -2.492 4.207 1.00 93.00 103 VAL A CA 1
ATOM 846 C C . VAL A 1 103 ? -18.538 -2.120 4.243 1.00 93.00 103 VAL A C 1
ATOM 848 O O . VAL A 1 103 ? -17.888 -2.098 3.201 1.00 93.00 103 VAL A O 1
ATOM 851 N N . ALA A 1 104 ? -17.986 -1.897 5.440 1.00 91.75 104 ALA A N 1
ATOM 852 C CA . ALA A 1 104 ? -16.562 -1.623 5.620 1.00 91.75 104 ALA A CA 1
ATOM 853 C C . ALA A 1 104 ? -15.693 -2.782 5.104 1.00 91.75 104 ALA A C 1
ATOM 855 O O . ALA A 1 104 ? -14.745 -2.567 4.349 1.00 91.75 104 ALA A O 1
ATOM 856 N N . GLY A 1 105 ? -16.040 -4.016 5.480 1.00 93.56 105 GLY A N 1
ATOM 857 C CA . GLY A 1 105 ? -15.336 -5.221 5.049 1.00 93.56 105 GLY A CA 1
ATOM 858 C C . GLY A 1 105 ? -15.408 -5.428 3.538 1.00 93.56 105 GLY A C 1
ATOM 859 O O . GLY A 1 105 ? -14.373 -5.625 2.903 1.00 93.56 105 GLY A O 1
ATOM 860 N N . LEU A 1 106 ? -16.602 -5.309 2.949 1.00 95.75 106 LEU A N 1
ATOM 861 C CA . LEU A 1 106 ? -16.792 -5.432 1.504 1.00 95.75 106 LEU A CA 1
ATOM 862 C C . LEU A 1 106 ? -15.983 -4.376 0.745 1.00 95.75 106 LEU A C 1
ATOM 864 O O . LEU A 1 106 ? -15.293 -4.712 -0.213 1.00 95.75 106 LEU A O 1
ATOM 868 N N . LEU A 1 107 ? -16.004 -3.122 1.204 1.00 95.50 107 LEU A N 1
ATOM 869 C CA . LEU A 1 107 ? -15.225 -2.045 0.599 1.00 95.50 107 LEU A CA 1
ATOM 870 C C . LEU A 1 107 ? -13.723 -2.359 0.624 1.00 95.50 107 LEU A C 1
ATOM 872 O O . LEU A 1 107 ? -13.061 -2.247 -0.407 1.00 95.50 107 LEU A O 1
ATOM 876 N N . LYS A 1 108 ? -13.189 -2.808 1.767 1.00 94.75 108 LYS A N 1
ATOM 877 C CA . LYS A 1 108 ? -11.776 -3.206 1.879 1.00 94.75 108 LYS A CA 1
ATOM 878 C C . LYS A 1 108 ? -11.429 -4.364 0.945 1.00 94.75 108 LYS A C 1
ATOM 880 O O . LYS A 1 108 ? -10.393 -4.309 0.290 1.00 94.75 108 LYS A O 1
ATOM 885 N N . ILE A 1 109 ? -12.297 -5.370 0.827 1.00 95.62 109 ILE A N 1
ATOM 886 C CA . ILE A 1 109 ? -12.111 -6.492 -0.107 1.00 95.62 109 ILE A CA 1
ATOM 887 C C . ILE A 1 109 ? -12.097 -6.000 -1.558 1.00 95.62 109 ILE A C 1
ATOM 889 O O . ILE A 1 109 ? -11.191 -6.359 -2.308 1.00 95.62 109 ILE A O 1
ATOM 893 N N . CYS A 1 110 ? -13.039 -5.138 -1.950 1.00 96.19 110 CYS A N 1
ATOM 894 C CA . CYS A 1 110 ? -13.064 -4.543 -3.287 1.00 96.19 110 CYS A CA 1
ATOM 895 C C . CYS A 1 110 ? -11.761 -3.796 -3.594 1.00 96.19 110 CYS A C 1
ATOM 897 O O . CYS A 1 110 ? -11.199 -3.955 -4.675 1.00 96.19 110 CYS A O 1
ATOM 899 N N . ILE A 1 111 ? -11.248 -3.027 -2.631 1.00 95.94 111 ILE A N 1
ATOM 900 C CA . ILE A 1 111 ? -9.979 -2.307 -2.774 1.00 95.94 111 ILE A CA 1
ATOM 901 C C . ILE A 1 111 ? -8.809 -3.294 -2.904 1.00 95.94 111 ILE A C 1
ATOM 903 O O . ILE A 1 111 ? -7.964 -3.125 -3.778 1.00 95.94 111 ILE A O 1
ATOM 907 N N . ILE A 1 112 ? -8.764 -4.360 -2.099 1.00 96.00 112 ILE A N 1
ATOM 908 C CA . ILE A 1 112 ? -7.738 -5.410 -2.224 1.00 96.00 112 ILE A CA 1
ATOM 909 C C . ILE A 1 112 ? -7.742 -5.999 -3.636 1.00 96.00 112 ILE A C 1
ATOM 911 O O . ILE A 1 112 ? -6.689 -6.042 -4.269 1.00 96.00 112 ILE A O 1
ATOM 915 N N . ILE A 1 113 ? -8.909 -6.404 -4.143 1.00 95.75 113 ILE A N 1
ATOM 916 C CA . ILE A 1 113 ? -9.049 -6.976 -5.489 1.00 95.75 113 ILE A CA 1
ATOM 917 C C . ILE A 1 113 ? -8.595 -5.969 -6.551 1.00 95.75 113 ILE A C 1
ATOM 919 O O . ILE A 1 113 ? -7.880 -6.350 -7.475 1.00 95.75 113 ILE A O 1
ATOM 923 N N . LEU A 1 114 ? -8.947 -4.689 -6.397 1.00 94.12 114 LEU A N 1
ATOM 924 C CA . LEU A 1 114 ? -8.578 -3.633 -7.338 1.00 94.12 114 LEU A CA 1
ATOM 925 C C . LEU A 1 114 ? -7.061 -3.443 -7.463 1.00 94.12 114 LEU A C 1
ATOM 927 O O . LEU A 1 114 ? -6.597 -3.150 -8.557 1.00 94.12 114 LEU A O 1
ATOM 931 N N . GLY A 1 115 ? -6.297 -3.625 -6.382 1.00 92.25 115 GLY A N 1
ATOM 932 C CA . GLY A 1 115 ? -4.832 -3.607 -6.440 1.00 92.25 115 GLY A CA 1
ATOM 933 C C . GLY A 1 115 ? -4.245 -4.943 -6.906 1.00 92.25 115 GLY A C 1
ATOM 934 O O . GLY A 1 115 ? -3.376 -4.990 -7.768 1.00 92.25 115 GLY A O 1
ATOM 935 N N . PHE A 1 116 ? -4.732 -6.065 -6.376 1.00 93.00 116 PHE A N 1
ATOM 936 C CA . PHE A 1 116 ? -4.170 -7.379 -6.695 1.00 93.00 116 PHE A CA 1
ATOM 937 C C . PHE A 1 116 ? -4.413 -7.817 -8.137 1.00 93.00 116 PHE A C 1
ATOM 939 O O . PHE A 1 116 ? -3.510 -8.376 -8.746 1.00 93.00 116 PHE A O 1
ATOM 946 N N . ALA A 1 117 ? -5.595 -7.571 -8.702 1.00 92.31 117 ALA A N 1
ATOM 947 C CA . ALA A 1 117 ? -5.916 -8.009 -10.057 1.00 92.31 117 ALA A CA 1
ATOM 948 C C . ALA A 1 117 ? -4.942 -7.447 -11.119 1.00 92.31 117 ALA A C 1
ATOM 950 O O . ALA A 1 117 ? -4.323 -8.247 -11.827 1.00 92.31 117 ALA A O 1
ATOM 951 N N . PRO A 1 118 ? -4.738 -6.118 -11.236 1.00 86.94 118 PRO A N 1
ATOM 952 C CA . PRO A 1 118 ? -3.751 -5.566 -12.161 1.00 86.94 118 PRO A CA 1
ATOM 953 C C . PRO A 1 118 ? -2.314 -5.917 -11.765 1.00 86.94 118 PRO A C 1
ATOM 955 O O . PRO A 1 118 ? -1.533 -6.273 -12.641 1.00 86.94 118 PRO A O 1
ATOM 958 N N . GLY A 1 119 ? -1.971 -5.911 -10.472 1.00 87.38 119 GLY A N 1
ATOM 959 C CA . GLY A 1 119 ? -0.609 -6.233 -10.043 1.00 87.38 119 GLY A CA 1
ATOM 960 C C . GLY A 1 119 ? -0.205 -7.670 -10.345 1.00 87.38 119 GLY A C 1
ATOM 961 O O . GLY A 1 119 ? 0.865 -7.906 -10.891 1.00 87.38 119 GLY A O 1
ATOM 962 N N . THR A 1 120 ? -1.062 -8.651 -10.067 1.00 89.31 120 THR A N 1
ATOM 963 C CA . THR A 1 120 ? -0.792 -10.050 -10.420 1.00 89.31 120 THR A CA 1
ATOM 964 C C . THR A 1 120 ? -0.738 -10.239 -11.933 1.00 89.31 120 THR A C 1
ATOM 966 O O . THR A 1 120 ? 0.146 -10.945 -12.414 1.00 89.31 120 THR A O 1
ATOM 969 N N . ARG A 1 121 ? -1.624 -9.583 -12.694 1.00 88.31 121 ARG A N 1
ATOM 970 C CA . ARG A 1 121 ? -1.567 -9.593 -14.162 1.00 88.31 121 ARG A CA 1
ATOM 971 C C . ARG A 1 121 ? -0.212 -9.092 -14.667 1.00 88.31 121 ARG A C 1
ATOM 973 O O . ARG A 1 121 ? 0.394 -9.760 -15.498 1.00 88.31 121 ARG A O 1
ATOM 980 N N . ASP A 1 122 ? 0.268 -7.960 -14.162 1.00 85.75 122 ASP A N 1
ATOM 981 C CA . ASP A 1 122 ? 1.519 -7.345 -14.617 1.00 85.75 122 ASP A CA 1
ATOM 982 C C . ASP A 1 122 ? 2.748 -8.146 -14.152 1.00 85.75 122 ASP A C 1
ATOM 984 O O . ASP A 1 122 ? 3.699 -8.299 -14.914 1.00 85.75 122 ASP A O 1
ATOM 988 N N . VAL A 1 123 ? 2.711 -8.760 -12.961 1.00 87.12 123 VAL A N 1
ATOM 989 C CA . VAL A 1 123 ? 3.736 -9.733 -12.526 1.00 87.12 123 VAL A CA 1
ATOM 990 C C . VAL A 1 123 ? 3.826 -10.907 -13.493 1.00 87.12 123 VAL A C 1
ATOM 992 O O . VAL A 1 123 ? 4.924 -11.250 -13.927 1.00 87.12 123 VAL A O 1
ATOM 995 N N . LEU A 1 124 ? 2.690 -11.531 -13.828 1.00 86.81 124 LEU A N 1
ATOM 996 C CA . LEU A 1 124 ? 2.658 -12.653 -14.771 1.00 86.81 124 LEU A CA 1
ATOM 997 C C . LEU A 1 124 ? 3.207 -12.232 -16.130 1.00 86.81 124 LEU A C 1
ATOM 999 O O . LEU A 1 124 ? 3.953 -12.978 -16.755 1.00 86.81 124 LEU A O 1
ATOM 1003 N N . ARG A 1 125 ? 2.888 -11.010 -16.548 1.00 80.62 125 ARG A N 1
ATOM 1004 C CA . ARG A 1 125 ? 3.362 -10.424 -17.792 1.00 80.62 125 ARG A CA 1
ATOM 1005 C C . ARG A 1 125 ? 4.883 -10.317 -17.850 1.00 80.62 125 ARG A C 1
ATOM 1007 O O . ARG A 1 125 ? 5.508 -10.865 -18.752 1.00 80.62 125 ARG A O 1
ATOM 1014 N N . VAL A 1 126 ? 5.464 -9.685 -16.832 1.00 81.56 126 VAL A N 1
ATOM 1015 C CA . VAL A 1 126 ? 6.915 -9.530 -16.692 1.00 81.56 126 VAL A CA 1
ATOM 1016 C C . VAL A 1 126 ? 7.592 -10.897 -16.589 1.00 81.56 126 VAL A C 1
ATOM 1018 O O . VAL A 1 126 ? 8.616 -11.115 -17.226 1.00 81.56 126 VAL A O 1
ATOM 1021 N N . ALA A 1 127 ? 7.005 -11.842 -15.848 1.00 83.69 127 ALA A N 1
ATOM 1022 C CA . ALA A 1 127 ? 7.531 -13.201 -15.726 1.00 83.69 127 ALA A CA 1
ATOM 1023 C C . ALA A 1 127 ? 7.505 -13.978 -17.054 1.00 83.69 127 ALA A C 1
ATOM 1025 O O . ALA A 1 127 ? 8.398 -14.780 -17.313 1.00 83.69 127 ALA A O 1
ATOM 1026 N N . MET A 1 128 ? 6.494 -13.739 -17.894 1.00 83.62 128 MET A N 1
ATOM 1027 C CA . MET A 1 128 ? 6.375 -14.315 -19.236 1.00 83.62 128 MET A CA 1
ATOM 1028 C C . MET A 1 128 ? 7.184 -13.549 -20.297 1.00 83.62 128 MET A C 1
ATOM 1030 O O . MET A 1 128 ? 7.298 -14.034 -21.420 1.00 83.62 128 MET A O 1
ATOM 1034 N N . GLY A 1 129 ? 7.740 -12.379 -19.962 1.00 72.50 129 GLY A N 1
ATOM 1035 C CA . GLY A 1 129 ? 8.503 -11.531 -20.881 1.00 72.50 129 GLY A CA 1
ATOM 1036 C C . GLY A 1 129 ? 7.655 -10.816 -21.940 1.00 72.50 129 GLY A C 1
ATOM 1037 O O . GLY A 1 129 ? 8.156 -10.554 -23.033 1.00 72.50 129 GLY A O 1
ATOM 1038 N N . VAL A 1 130 ? 6.376 -10.540 -21.648 1.00 67.00 130 VAL A N 1
ATOM 1039 C CA . VAL A 1 130 ? 5.403 -9.935 -22.591 1.00 67.00 130 VAL A CA 1
ATOM 1040 C C . VAL A 1 130 ? 4.804 -8.620 -22.101 1.00 67.00 130 VAL A C 1
ATOM 1042 O O . VAL A 1 130 ? 5.173 -8.150 -21.005 1.00 67.00 130 VAL A O 1
#

pLDDT: mean 85.64, std 10.93, range [56.47, 96.19]

Mean predicted aligned error: 5.91 Å

Secondary structure (DSSP, 8-state):
-HHHHHHHHHHHHH--GGGGGGGSHHHHHHHHHHHHHHHHHHHHHH-TT-----------HHHHHHHHH-TTHHHHHHHHHHHHHHHIIIIITHHHHHH-HHHHHHHHHHHHHHHHHHHHHHHHHHHHT-

Foldseek 3Di:
DVVLVVLLVVLVVVVDPLSVLSVDPLLSLLLVLQLLQQVLVLCQAVVPVPPVFPNDDDPDPVLVVQCVVPSSSRSVVSNVVSVVVSSCLCPVCNVVCVVVVVVSVVVSVVSSCVSNVNSVVSVVCVVVSD

Sequence (130 aa):
LLITFLVYIFSYLTKKKSLTPYRDPINLLMIFGHMLDGLTSWFSLKDPLGLGLPLYGEKHPIPNLLMSIWGPLYPITKFILIIMIIYLIDVYYKDEFKKAPLVAGLLKICIIILGFAPGTRDVLRVAMGV

Solvent-accessible surface area (backbone atoms only — not comparable to full-atom values): 6901 Å² total; per-residue (Å²): 102,69,68,47,51,50,48,33,52,53,32,61,74,66,70,41,79,84,35,53,58,51,67,36,69,69,52,40,44,35,46,37,19,31,46,45,20,29,46,29,48,42,47,47,49,64,39,85,81,70,80,76,53,58,74,54,80,72,87,49,70,66,62,43,52,36,37,69,77,40,56,70,45,42,30,49,52,44,50,54,50,48,53,51,50,50,43,44,51,66,56,72,39,33,74,61,34,64,77,38,52,68,60,46,52,52,51,52,50,53,50,26,48,65,17,35,55,58,12,52,52,34,45,51,29,56,75,71,59,90